Protein AF-X1IIY5-F1 (afdb_monomer_lite)

Organism: NCBI:txid412755

pLDDT: mean 78.76, std 17.76, range [49.94, 96.81]

Radius of gyration: 19.94 Å; chains: 1; bounding box: 46×36×40 Å

Secondary structure (DSSP, 8-state):
-BTTT--------SSTTPPP--TTT----B-PPPP--------------------PPP-

Foldseek 3Di:
DAPPPPDDDDDDDPDPPDQDADPPPRDSRDDDDDDPPDPPPDDDDDDDDDDDPPDDDDD

InterPro domains:
  IPR013429 Putative regulatory protein FmdB, zinc ribbon domain [TIGR02605] (1-42)

Sequence (59 aa):
KCKNCGEVFDFLKLKKSEKAKCKKCGSTNLEKQFAAFGVRMNDSSSTSGSSCPTGTCPL

Structure (mmCIF, N/CA/C/O backbone):
data_AF-X1IIY5-F1
#
_entry.id   AF-X1IIY5-F1
#
loop_
_atom_site.group_PDB
_atom_site.id
_atom_site.type_symbol
_atom_site.label_atom_id
_atom_site.label_alt_id
_atom_site.label_comp_id
_atom_site.label_asym_id
_atom_site.label_entity_id
_atom_site.label_seq_id
_atom_site.pdbx_PDB_ins_code
_atom_site.Cartn_x
_atom_site.Cartn_y
_atom_site.Cartn_z
_atom_site.occupancy
_atom_site.B_iso_or_equiv
_atom_site.auth_seq_id
_atom_site.auth_comp_id
_atom_site.auth_asym_id
_atom_site.auth_atom_id
_atom_site.pdbx_PDB_model_num
ATOM 1 N N . LYS A 1 1 ? -0.964 0.901 -7.245 1.00 92.19 1 LYS A N 1
ATOM 2 C CA . LYS A 1 1 ? -1.265 1.384 -8.617 1.00 92.19 1 LYS A CA 1
ATOM 3 C C . LYS A 1 1 ? -2.774 1.465 -8.823 1.00 92.19 1 LYS A C 1
ATOM 5 O O . LYS A 1 1 ? -3.473 0.545 -8.416 1.00 92.19 1 LYS A O 1
ATOM 10 N N . CYS A 1 2 ? -3.302 2.540 -9.404 1.00 96.81 2 CYS A N 1
ATOM 11 C CA . CYS A 1 2 ? -4.715 2.621 -9.778 1.00 96.81 2 CYS A CA 1
ATOM 12 C C . CYS A 1 2 ? -4.952 1.956 -11.138 1.00 96.81 2 CYS A C 1
ATOM 14 O O . CYS A 1 2 ? -4.260 2.283 -12.101 1.00 96.81 2 CYS A O 1
ATOM 16 N N . LYS A 1 3 ? -5.942 1.059 -11.232 1.00 96.62 3 LYS A N 1
ATOM 17 C CA . LYS A 1 3 ? -6.269 0.371 -12.493 1.00 96.62 3 LYS A CA 1
ATOM 18 C C . LYS A 1 3 ? -6.982 1.269 -13.508 1.00 96.62 3 LYS A C 1
ATOM 20 O O . LYS A 1 3 ? -6.923 0.987 -14.694 1.00 96.62 3 LYS A O 1
ATOM 25 N N . ASN A 1 4 ? -7.614 2.354 -13.058 1.00 96.75 4 ASN A N 1
ATOM 26 C CA . ASN A 1 4 ? -8.394 3.229 -13.937 1.00 96.75 4 ASN A CA 1
ATOM 27 C C . ASN A 1 4 ? -7.538 4.311 -14.609 1.00 96.75 4 ASN A C 1
ATOM 29 O O . ASN A 1 4 ? -7.726 4.581 -15.785 1.00 96.75 4 ASN A O 1
ATOM 33 N N . CYS A 1 5 ? -6.622 4.950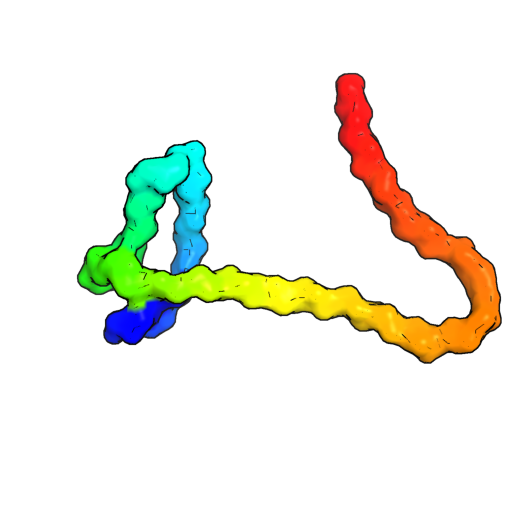 -13.871 1.00 96.38 5 CYS A N 1
ATOM 34 C CA . CYS A 1 5 ? -5.813 6.062 -14.395 1.00 96.38 5 CYS A CA 1
ATOM 35 C C . CYS A 1 5 ? -4.302 5.787 -14.429 1.00 96.38 5 CYS A C 1
ATOM 37 O O . CYS A 1 5 ? -3.532 6.674 -14.785 1.00 96.38 5 CYS A O 1
ATOM 39 N N . GLY A 1 6 ? -3.864 4.596 -14.012 1.00 95.44 6 GLY A N 1
ATOM 40 C CA . GLY A 1 6 ? -2.458 4.183 -14.038 1.00 95.44 6 GLY A CA 1
ATOM 41 C C . GLY A 1 6 ? -1.577 4.750 -12.922 1.00 95.44 6 GLY A C 1
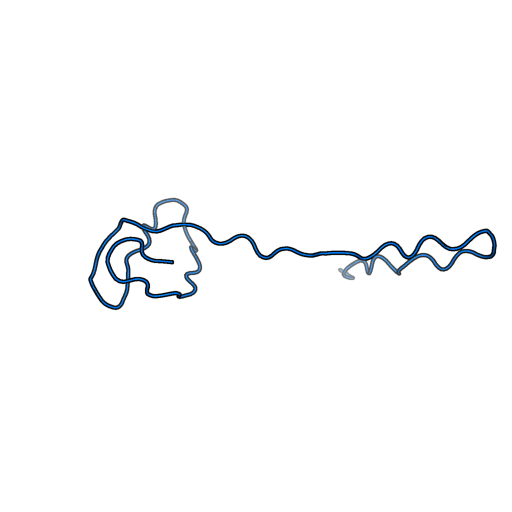ATOM 42 O O . GLY A 1 6 ? -0.456 4.279 -12.761 1.00 95.44 6 GLY A O 1
ATOM 43 N N . GLU A 1 7 ? -2.077 5.696 -12.120 1.0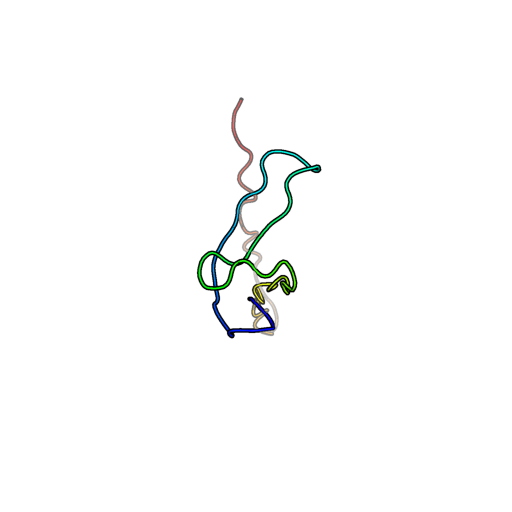0 95.62 7 GLU A N 1
ATOM 44 C CA . GLU A 1 7 ? -1.298 6.377 -11.080 1.00 95.62 7 GLU A CA 1
ATOM 45 C C . GLU A 1 7 ? -0.684 5.392 -10.069 1.00 95.62 7 GLU A C 1
ATOM 47 O O . GLU A 1 7 ? -1.385 4.554 -9.479 1.00 95.62 7 GLU A O 1
ATOM 52 N N . VAL A 1 8 ? 0.623 5.509 -9.838 1.00 94.31 8 VAL A N 1
ATOM 53 C CA . VAL A 1 8 ? 1.356 4.745 -8.822 1.00 94.31 8 VAL A CA 1
ATOM 54 C C . VAL A 1 8 ? 1.617 5.667 -7.640 1.00 94.31 8 VAL A C 1
ATOM 56 O O . VAL A 1 8 ? 2.117 6.769 -7.807 1.00 94.31 8 VAL A O 1
ATOM 59 N N . PHE A 1 9 ? 1.225 5.230 -6.449 1.00 92.88 9 PHE A N 1
ATOM 60 C CA . PHE A 1 9 ? 1.360 6.008 -5.227 1.00 92.88 9 PHE A CA 1
ATOM 61 C C . PHE A 1 9 ? 1.436 5.073 -4.026 1.00 92.88 9 PHE A C 1
ATOM 63 O O . PHE A 1 9 ? 0.866 3.973 -4.056 1.00 92.88 9 PHE A O 1
ATOM 70 N N . ASP A 1 10 ? 2.062 5.568 -2.965 1.00 91.44 10 ASP A N 1
ATOM 71 C CA . ASP A 1 10 ? 2.145 4.885 -1.684 1.00 91.44 10 ASP A CA 1
ATOM 72 C C . ASP A 1 10 ? 1.038 5.349 -0.738 1.00 91.44 10 ASP A C 1
ATOM 74 O O . ASP A 1 10 ? 0.611 6.511 -0.731 1.00 91.44 10 ASP A O 1
ATOM 78 N N . PHE A 1 11 ? 0.539 4.407 0.059 1.00 90.50 11 PHE A N 1
ATOM 79 C CA . PHE A 1 11 ? -0.499 4.656 1.048 1.00 90.50 11 PHE A CA 1
ATOM 80 C C . PHE A 1 11 ? -0.282 3.771 2.272 1.00 90.50 11 PHE A C 1
ATOM 82 O O . PHE A 1 11 ? -0.404 2.546 2.191 1.00 90.50 11 PHE A O 1
ATOM 89 N N . LEU A 1 12 ? 0.005 4.405 3.407 1.00 91.69 12 LEU A N 1
ATOM 90 C CA . LEU A 1 12 ? 0.107 3.742 4.700 1.00 91.69 12 LEU A CA 1
ATOM 91 C C . LEU A 1 12 ? -1.275 3.692 5.359 1.00 91.69 12 LEU A C 1
ATOM 93 O O . LEU A 1 12 ? -1.963 4.707 5.430 1.00 91.69 12 LEU A O 1
ATOM 97 N N . LYS A 1 13 ? -1.672 2.513 5.846 1.00 90.00 13 LYS A N 1
ATOM 98 C CA . LYS A 1 13 ? -2.892 2.330 6.643 1.00 90.00 13 LYS A CA 1
ATOM 99 C C . LYS A 1 13 ? -2.530 2.236 8.113 1.00 90.00 13 LYS A C 1
ATOM 101 O O . LYS A 1 13 ? -1.771 1.342 8.478 1.00 90.00 13 LYS A O 1
ATOM 106 N N . LEU A 1 14 ? -3.119 3.093 8.941 1.00 94.12 14 LEU A N 1
ATOM 107 C CA . LEU A 1 14 ? -2.967 3.019 10.397 1.00 94.12 14 LEU A CA 1
ATOM 108 C C . LEU A 1 14 ? -4.014 2.089 11.017 1.00 94.12 14 LEU A C 1
ATOM 110 O O . LEU A 1 14 ? -3.747 1.411 12.006 1.00 94.12 14 LEU A O 1
ATOM 114 N N . LYS A 1 15 ? -5.207 2.018 10.415 1.00 95.00 15 LYS A N 1
ATOM 115 C CA . LYS A 1 15 ? -6.308 1.151 10.857 1.00 95.00 15 LYS A CA 1
ATOM 116 C C . LYS A 1 15 ? -6.742 0.206 9.746 1.00 95.00 15 LYS A C 1
ATOM 118 O O . LYS A 1 15 ? -6.791 0.566 8.571 1.00 95.00 15 LYS A O 1
ATOM 123 N N . LYS A 1 16 ? -7.164 -1.007 10.118 1.00 88.88 16 LYS A N 1
ATOM 124 C CA . LYS A 1 16 ? -7.658 -2.015 9.159 1.00 88.88 16 LYS A CA 1
ATOM 125 C C . LYS A 1 16 ? -8.884 -1.536 8.363 1.00 88.88 16 LYS A C 1
ATOM 127 O O . LYS A 1 16 ? -9.066 -1.954 7.222 1.00 88.88 16 LYS A O 1
ATOM 132 N N . SER A 1 17 ? -9.701 -0.655 8.944 1.00 92.06 17 SER A N 1
ATOM 133 C CA . SER A 1 17 ? -10.904 -0.086 8.322 1.00 92.06 17 SER A CA 1
ATOM 134 C C . SER A 1 17 ? -10.620 0.998 7.275 1.00 92.06 17 SER A C 1
ATOM 136 O O . SER A 1 17 ? -11.515 1.337 6.499 1.00 92.06 17 SER A O 1
ATOM 138 N N . GLU A 1 18 ? -9.396 1.530 7.206 1.00 92.25 18 GLU A N 1
ATOM 139 C CA . GLU A 1 18 ? -9.054 2.584 6.252 1.00 92.25 18 GLU A CA 1
ATOM 140 C C . GLU A 1 18 ? -9.068 2.050 4.814 1.00 92.25 18 GLU A C 1
ATOM 142 O O . GLU A 1 18 ? -8.395 1.074 4.451 1.00 92.25 18 GLU A O 1
ATOM 147 N N . LYS A 1 19 ? -9.855 2.708 3.960 1.00 90.69 19 LYS A N 1
ATOM 148 C CA . LYS A 1 19 ? -9.948 2.404 2.530 1.00 90.69 19 LYS A CA 1
ATOM 149 C C . LYS A 1 19 ? -9.020 3.334 1.757 1.00 90.69 19 LYS A C 1
ATOM 151 O O . LYS A 1 19 ? -9.112 4.549 1.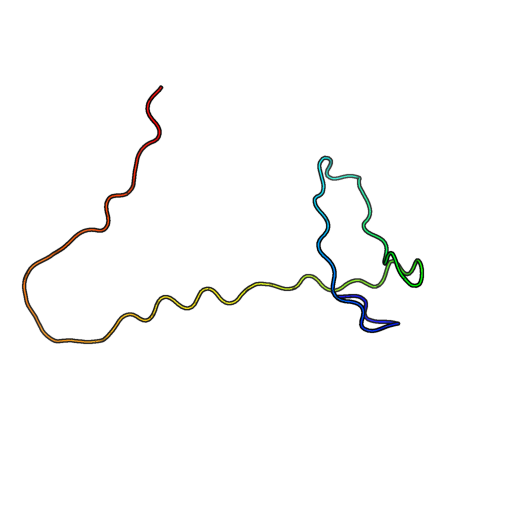875 1.00 90.69 19 LYS A O 1
ATOM 156 N N . ALA A 1 20 ? -8.154 2.747 0.939 1.00 92.06 20 ALA A N 1
ATOM 157 C CA . ALA A 1 20 ? -7.298 3.502 0.037 1.00 92.06 20 ALA A CA 1
ATOM 158 C C . ALA A 1 20 ? -8.117 3.989 -1.171 1.00 92.06 20 ALA A C 1
ATOM 160 O O . ALA A 1 20 ? -8.938 3.237 -1.704 1.00 92.06 20 ALA A O 1
ATOM 161 N N . LYS A 1 21 ? -7.878 5.227 -1.609 1.00 95.25 21 LYS A N 1
ATOM 162 C CA . LYS A 1 21 ? -8.435 5.808 -2.840 1.00 95.25 21 LYS A CA 1
ATOM 163 C C . LYS A 1 21 ? -7.312 6.425 -3.663 1.00 95.25 21 LYS A C 1
ATOM 165 O O . LYS A 1 21 ? -6.330 6.912 -3.107 1.00 95.25 21 LYS A O 1
ATOM 170 N N . CYS A 1 22 ? -7.453 6.411 -4.983 1.00 95.81 22 CYS A N 1
ATOM 171 C CA . CYS A 1 22 ? -6.520 7.091 -5.871 1.00 95.81 22 CYS A CA 1
ATOM 172 C C . CYS A 1 22 ? -6.604 8.611 -5.668 1.00 95.81 22 CYS A C 1
ATOM 174 O O . CYS A 1 22 ? -7.679 9.186 -5.819 1.00 95.81 22 CYS A O 1
ATOM 176 N N . LYS A 1 23 ? -5.471 9.270 -5.395 1.00 92.56 23 LYS A N 1
ATOM 177 C CA . LYS A 1 23 ? -5.409 10.734 -5.219 1.00 92.56 23 LYS A CA 1
ATOM 178 C C . LYS A 1 23 ? -5.733 11.521 -6.497 1.00 92.56 23 LYS A C 1
ATOM 180 O O . LYS A 1 23 ? -6.171 12.656 -6.408 1.00 92.56 23 LYS A O 1
ATOM 185 N N . LYS A 1 24 ? -5.542 10.908 -7.670 1.00 95.88 24 LYS A N 1
ATOM 186 C CA . LYS A 1 24 ? -5.729 11.553 -8.978 1.00 95.88 24 LYS A CA 1
ATOM 187 C C . LYS A 1 24 ? -7.163 11.479 -9.502 1.00 95.88 24 LYS A C 1
ATOM 189 O O . LYS A 1 24 ? -7.655 12.447 -10.056 1.00 95.88 24 LYS A O 1
ATOM 194 N N . CYS A 1 25 ? -7.823 10.327 -9.360 1.00 96.12 25 CYS A N 1
ATOM 195 C CA . CYS A 1 25 ? -9.158 10.096 -9.937 1.00 96.12 25 CYS A CA 1
ATOM 196 C C . CYS A 1 25 ? -10.226 9.666 -8.920 1.00 96.12 25 CYS A C 1
ATOM 198 O O . CYS A 1 25 ? -11.352 9.368 -9.304 1.00 96.12 25 CYS A O 1
ATOM 200 N N . GLY A 1 26 ? -9.882 9.540 -7.635 1.00 95.12 26 GLY A N 1
ATOM 201 C CA . GLY A 1 26 ? -10.811 9.122 -6.579 1.00 95.12 26 GLY A CA 1
ATOM 202 C C . GLY A 1 26 ? -11.210 7.639 -6.592 1.00 95.12 26 GLY A C 1
ATOM 203 O O . GLY A 1 26 ? -11.845 7.180 -5.642 1.00 95.12 26 GLY A O 1
ATOM 204 N N . SER A 1 27 ? -10.819 6.871 -7.617 1.00 96.19 27 SER A N 1
ATOM 205 C CA . SER A 1 27 ? -11.165 5.451 -7.749 1.00 96.19 27 SER A CA 1
ATOM 206 C C . SER A 1 27 ? -10.633 4.602 -6.589 1.00 96.19 27 SER A C 1
ATOM 208 O O . SER A 1 27 ? -9.513 4.793 -6.105 1.00 96.19 27 SER A O 1
ATOM 210 N N . THR A 1 28 ? -11.430 3.621 -6.170 1.00 95.00 28 THR A N 1
ATOM 211 C CA . THR A 1 28 ? -11.060 2.572 -5.205 1.00 95.00 28 THR A CA 1
ATOM 212 C C . THR A 1 28 ? -10.476 1.329 -5.879 1.00 95.00 28 THR A C 1
ATOM 214 O O . THR A 1 28 ? -10.041 0.409 -5.186 1.00 95.00 28 THR A O 1
ATOM 217 N N . ASN A 1 29 ? -10.439 1.294 -7.216 1.00 96.25 29 ASN A N 1
ATOM 218 C CA . ASN A 1 29 ? -9.893 0.182 -7.986 1.00 96.25 29 ASN A CA 1
ATOM 219 C C . ASN A 1 29 ? -8.357 0.257 -8.003 1.00 96.25 29 ASN A C 1
ATOM 221 O O . ASN A 1 29 ? -7.728 0.825 -8.905 1.00 96.25 29 ASN A O 1
ATOM 225 N N . LEU A 1 30 ? -7.764 -0.249 -6.923 1.00 94.75 30 LEU A N 1
ATOM 226 C CA . LEU A 1 30 ? -6.335 -0.202 -6.649 1.00 94.75 30 LEU A CA 1
ATOM 227 C C . LEU A 1 30 ? -5.742 -1.609 -6.620 1.00 94.75 30 LEU A C 1
ATOM 229 O O . LEU A 1 30 ? -6.305 -2.537 -6.046 1.00 94.75 30 LEU A O 1
ATOM 233 N N . GLU A 1 31 ? -4.551 -1.729 -7.184 1.00 94.06 31 GLU A N 1
ATOM 234 C CA . GLU A 1 31 ? -3.717 -2.918 -7.150 1.00 94.06 31 GLU A CA 1
ATOM 235 C C . GLU A 1 31 ? -2.530 -2.697 -6.208 1.00 94.06 31 GLU A C 1
ATOM 237 O O . GLU A 1 31 ? -1.811 -1.691 -6.320 1.00 94.06 31 GLU A O 1
ATOM 242 N N . LYS A 1 32 ? -2.327 -3.640 -5.278 1.00 90.56 32 LYS A N 1
ATOM 243 C CA . LYS A 1 32 ? -1.133 -3.677 -4.428 1.00 90.56 32 LYS A CA 1
ATOM 244 C C . LYS A 1 32 ? 0.072 -4.030 -5.292 1.00 90.56 32 LYS A C 1
ATOM 246 O O . LYS A 1 32 ? -0.002 -4.936 -6.112 1.00 90.56 32 LYS A O 1
ATOM 251 N N . GLN A 1 33 ? 1.165 -3.304 -5.117 1.00 86.75 33 GLN A N 1
ATOM 252 C CA . GLN A 1 33 ? 2.428 -3.625 -5.768 1.00 86.75 33 GLN A CA 1
ATOM 253 C C . GLN A 1 33 ? 3.319 -4.287 -4.724 1.00 86.75 33 GLN A C 1
ATOM 255 O O . GLN A 1 33 ? 3.541 -3.718 -3.657 1.00 86.75 33 GLN A O 1
ATOM 260 N N . PHE A 1 34 ? 3.768 -5.505 -5.007 1.00 81.62 34 PHE A N 1
ATOM 261 C CA . PHE A 1 34 ? 4.788 -6.169 -4.208 1.00 81.62 34 PHE A CA 1
ATOM 262 C C . PHE A 1 34 ? 6.143 -5.805 -4.806 1.00 81.62 34 PHE A C 1
ATOM 264 O O . PHE A 1 34 ? 6.361 -6.009 -5.999 1.00 81.62 34 PHE A O 1
ATOM 271 N N . ALA A 1 35 ? 7.039 -5.239 -4.001 1.00 78.00 35 ALA A N 1
ATOM 272 C CA . ALA A 1 35 ? 8.419 -5.062 -4.425 1.00 78.00 35 ALA A CA 1
ATOM 273 C C . ALA A 1 35 ? 9.084 -6.444 -4.491 1.00 78.00 35 ALA A C 1
ATOM 275 O O . ALA A 1 35 ? 9.039 -7.203 -3.521 1.00 78.00 35 ALA A O 1
ATOM 276 N N . ALA A 1 36 ? 9.688 -6.779 -5.630 1.00 73.50 36 ALA A N 1
ATOM 277 C CA . ALA A 1 36 ? 10.495 -7.983 -5.755 1.00 73.50 36 ALA A CA 1
ATOM 278 C C . ALA A 1 36 ? 11.824 -7.755 -5.021 1.00 73.50 36 ALA A C 1
ATOM 280 O O . ALA A 1 36 ? 12.745 -7.146 -5.563 1.00 73.50 36 ALA A O 1
ATOM 281 N N . PHE A 1 37 ? 11.930 -8.212 -3.773 1.00 70.12 37 PHE A N 1
ATOM 282 C CA . PHE A 1 37 ? 13.223 -8.304 -3.101 1.00 70.12 37 PHE A CA 1
ATOM 283 C C . PHE A 1 37 ? 13.944 -9.553 -3.633 1.00 70.12 37 PHE A C 1
ATOM 285 O O . PHE A 1 37 ? 13.653 -10.682 -3.254 1.00 70.12 37 PHE A O 1
ATOM 292 N N . GLY A 1 38 ? 14.846 -9.367 -4.595 1.00 67.88 38 GLY A N 1
ATOM 293 C CA . GLY A 1 38 ? 15.682 -10.444 -5.122 1.00 67.88 38 GLY A CA 1
ATOM 294 C C . GLY A 1 38 ? 16.991 -10.538 -4.348 1.00 67.88 38 GLY A C 1
ATOM 295 O O . GLY A 1 38 ? 17.942 -9.837 -4.685 1.00 67.88 38 GLY A O 1
ATOM 296 N N . VAL A 1 39 ? 17.070 -11.406 -3.336 1.00 64.19 39 VAL A N 1
ATOM 297 C CA . VAL A 1 39 ? 18.367 -11.821 -2.780 1.00 64.19 39 VAL A CA 1
ATOM 298 C C . VAL A 1 39 ? 19.042 -12.745 -3.794 1.00 64.19 39 VAL A C 1
ATOM 300 O O . VAL A 1 39 ? 18.639 -13.891 -3.977 1.00 64.19 39 VAL A O 1
ATOM 303 N N . ARG A 1 40 ? 20.044 -12.235 -4.517 1.00 57.81 40 ARG A N 1
ATOM 304 C CA . ARG A 1 40 ? 20.881 -13.066 -5.391 1.00 57.81 40 ARG A CA 1
ATOM 305 C C . ARG A 1 40 ? 21.789 -13.918 -4.504 1.00 57.81 40 ARG A C 1
ATOM 307 O O . ARG A 1 40 ? 22.804 -13.428 -4.020 1.00 57.81 40 ARG A O 1
ATOM 314 N N . MET A 1 41 ? 21.417 -15.175 -4.279 1.00 56.62 41 MET A N 1
ATOM 315 C CA . MET A 1 41 ? 22.348 -16.194 -3.794 1.00 56.62 41 MET A CA 1
ATOM 316 C C . MET A 1 41 ? 23.294 -16.498 -4.958 1.00 56.62 41 MET A C 1
ATOM 318 O O . MET A 1 41 ? 22.910 -17.166 -5.915 1.00 56.62 41 MET A O 1
ATOM 322 N N . ASN A 1 42 ? 24.485 -15.902 -4.944 1.00 50.75 42 ASN A N 1
ATOM 323 C CA . ASN A 1 42 ? 25.538 -16.248 -5.888 1.00 50.75 42 ASN A CA 1
ATOM 324 C C . ASN A 1 42 ? 26.015 -17.665 -5.547 1.00 50.75 42 ASN A C 1
ATOM 326 O O . ASN A 1 42 ? 26.620 -17.869 -4.496 1.00 50.75 42 ASN A O 1
ATOM 330 N N . ASP A 1 43 ? 25.694 -18.630 -6.406 1.00 58.06 43 ASP A N 1
ATOM 331 C CA . ASP A 1 43 ? 26.191 -19.999 -6.313 1.00 58.06 43 ASP A CA 1
ATOM 332 C C . ASP A 1 43 ? 27.716 -19.954 -6.486 1.00 58.06 43 ASP A C 1
ATOM 334 O O . ASP A 1 43 ? 28.246 -19.605 -7.543 1.00 58.06 43 ASP A O 1
ATOM 338 N N . SER A 1 44 ? 28.453 -20.163 -5.402 1.00 50.78 44 SER A N 1
ATOM 339 C CA . SER A 1 44 ? 29.903 -20.308 -5.448 1.00 50.78 44 SER A CA 1
ATOM 340 C C . SER A 1 44 ? 30.293 -21.376 -4.452 1.00 50.78 44 SER A C 1
ATOM 342 O O . SER A 1 44 ? 30.069 -21.250 -3.247 1.00 50.78 44 SER A O 1
ATOM 344 N N . SER A 1 45 ? 30.843 -22.451 -5.006 1.00 52.19 45 SER A N 1
ATOM 345 C CA . SER A 1 45 ? 31.402 -23.583 -4.290 1.00 52.19 45 SER A CA 1
ATOM 346 C C . SER A 1 45 ? 32.225 -23.131 -3.080 1.00 52.19 45 SER A C 1
ATOM 348 O O . SER A 1 45 ? 33.176 -22.368 -3.225 1.00 52.19 45 SER A O 1
ATOM 350 N N . SER A 1 46 ? 31.861 -23.662 -1.910 1.00 58.09 46 SER A N 1
ATOM 351 C CA . SER A 1 46 ? 32.739 -23.983 -0.776 1.00 58.09 46 SER A CA 1
ATOM 352 C C . SER A 1 46 ? 33.854 -22.984 -0.430 1.00 58.09 46 SER A C 1
ATOM 354 O O . SER A 1 46 ? 34.948 -23.073 -0.976 1.00 58.09 46 SER A O 1
ATOM 356 N N . THR A 1 47 ? 33.645 -22.135 0.582 1.00 52.19 47 THR A N 1
ATOM 357 C CA . THR A 1 47 ? 34.290 -22.208 1.920 1.00 52.19 47 THR A CA 1
ATOM 358 C C . THR A 1 47 ? 34.075 -20.915 2.721 1.00 52.19 47 THR A C 1
ATOM 360 O O . THR A 1 47 ? 34.082 -19.820 2.176 1.00 52.19 47 THR A O 1
ATOM 363 N N . SER A 1 48 ? 33.935 -21.091 4.042 1.00 52.31 48 SER A N 1
ATOM 364 C CA . SER A 1 48 ? 34.003 -20.073 5.106 1.00 52.31 48 SER A CA 1
ATOM 365 C C . SER A 1 48 ? 32.787 -19.150 5.256 1.00 52.31 48 SER A C 1
ATOM 367 O O . SER A 1 48 ? 32.598 -18.170 4.542 1.00 52.31 48 SER A O 1
ATOM 369 N N . GLY A 1 49 ? 31.963 -19.480 6.255 1.00 58.91 49 GLY A N 1
ATOM 370 C CA . GLY A 1 49 ? 30.772 -18.735 6.636 1.00 58.91 49 GLY A CA 1
ATOM 371 C C . GLY A 1 49 ? 31.048 -17.273 6.990 1.00 58.91 49 GLY A C 1
ATOM 372 O O . GLY A 1 49 ? 31.991 -16.937 7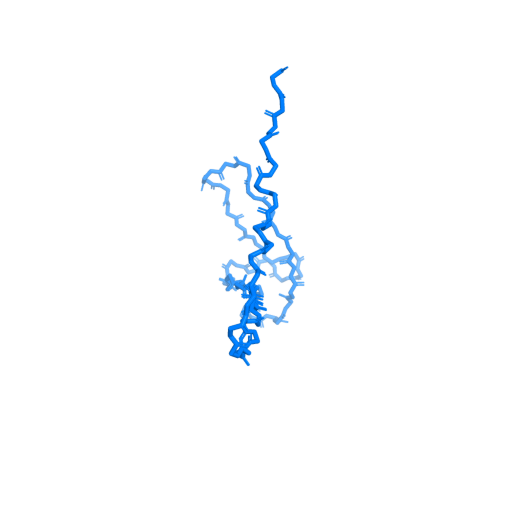.700 1.00 58.91 49 GLY A O 1
ATOM 373 N N . SER A 1 50 ? 30.159 -16.405 6.527 1.00 52.72 50 SER A N 1
ATOM 374 C CA . SER A 1 50 ? 29.946 -15.075 7.085 1.00 52.72 50 SER A CA 1
ATOM 375 C C . SER A 1 50 ? 28.445 -14.911 7.249 1.00 52.72 50 SER A C 1
ATOM 377 O O . SER A 1 50 ? 27.730 -14.545 6.320 1.00 52.72 50 SER A O 1
ATOM 379 N N . SER A 1 51 ? 27.957 -15.293 8.428 1.00 60.41 51 SER A N 1
ATOM 380 C CA . SER A 1 51 ? 26.574 -15.076 8.839 1.00 60.41 51 SER A CA 1
ATOM 381 C C . SER A 1 51 ? 26.286 -13.577 8.842 1.00 60.41 51 SER A C 1
ATOM 383 O O . SER A 1 51 ? 26.996 -12.810 9.491 1.00 60.41 51 SER A O 1
ATOM 385 N N . CYS A 1 52 ? 25.243 -13.146 8.133 1.00 54.81 52 CYS A N 1
ATOM 386 C CA . CYS A 1 52 ? 24.736 -11.785 8.269 1.00 54.81 52 CYS A CA 1
ATOM 387 C C . CYS A 1 52 ? 24.320 -11.564 9.735 1.00 54.81 52 CYS A C 1
ATOM 389 O O . CYS A 1 52 ? 23.590 -12.401 10.273 1.00 54.81 52 CYS A O 1
ATOM 391 N N . PRO A 1 53 ? 24.757 -10.481 10.404 1.00 62.12 53 PRO A N 1
ATOM 392 C CA . PRO A 1 53 ? 24.328 -10.213 11.764 1.00 62.12 53 PRO A CA 1
ATOM 393 C C . PRO A 1 53 ? 22.837 -9.879 11.739 1.00 62.12 53 PRO A C 1
ATOM 395 O O . PRO A 1 53 ? 22.421 -8.819 11.272 1.00 62.12 53 PRO A O 1
ATOM 398 N N . THR A 1 54 ? 22.020 -10.798 12.239 1.00 62.28 54 THR A N 1
ATOM 399 C CA . THR A 1 54 ? 20.637 -10.516 12.613 1.00 62.28 54 THR A CA 1
ATOM 400 C C . THR A 1 54 ? 20.703 -9.573 13.814 1.00 62.28 54 THR A C 1
ATOM 402 O O . THR A 1 54 ? 20.851 -10.011 14.951 1.00 62.28 54 THR A O 1
ATOM 405 N N . GLY A 1 55 ? 20.727 -8.265 13.553 1.00 56.47 55 GLY A N 1
ATOM 406 C CA . GLY A 1 55 ? 20.786 -7.242 14.591 1.00 56.47 55 GLY A CA 1
ATOM 407 C C . GLY A 1 55 ? 19.541 -7.307 15.471 1.00 56.47 55 GLY A C 1
ATOM 408 O O . GLY A 1 55 ? 18.447 -6.965 15.030 1.00 56.47 55 GLY A O 1
ATOM 409 N N . THR A 1 56 ? 19.705 -7.758 16.710 1.00 64.06 56 THR A N 1
ATOM 410 C CA . THR A 1 56 ? 18.688 -7.649 17.760 1.00 64.06 56 THR A CA 1
ATOM 411 C C . THR A 1 56 ? 18.607 -6.191 18.222 1.00 64.06 56 THR A C 1
ATOM 413 O O . THR A 1 56 ? 19.635 -5.588 18.525 1.00 64.06 56 THR A O 1
ATOM 416 N N . CYS A 1 57 ? 17.402 -5.612 18.286 1.00 52.00 57 CYS A N 1
ATOM 417 C CA . CYS A 1 57 ? 17.179 -4.306 18.915 1.00 52.00 57 CYS A CA 1
ATOM 418 C C . CYS A 1 57 ? 17.428 -4.418 20.432 1.00 52.00 57 CYS A C 1
ATOM 420 O O . CYS A 1 57 ? 16.764 -5.241 21.066 1.00 52.00 57 CYS A O 1
ATOM 422 N N . PRO A 1 58 ? 18.352 -3.640 21.025 1.00 58.91 58 PRO A N 1
ATOM 423 C CA . PRO A 1 58 ? 18.510 -3.617 22.476 1.00 58.91 58 PRO A CA 1
ATOM 424 C C . PRO A 1 58 ? 17.27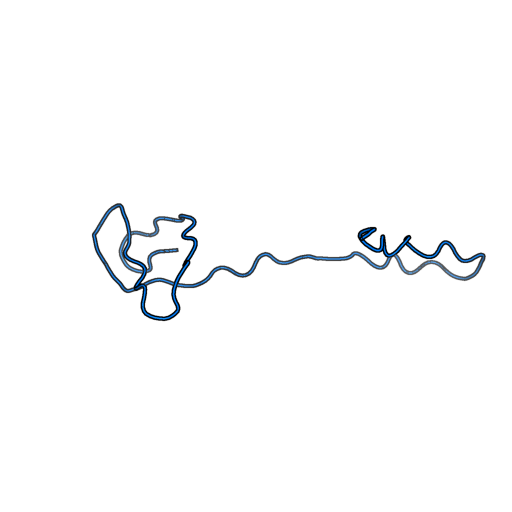9 -2.978 23.144 1.00 58.91 58 PRO A C 1
ATOM 426 O O . PRO A 1 58 ? 16.692 -2.049 22.586 1.00 58.91 58 PRO A O 1
ATOM 429 N N . LEU A 1 59 ? 16.897 -3.526 24.307 1.00 49.94 59 LEU A N 1
ATOM 430 C CA . LEU A 1 59 ? 15.870 -2.995 25.216 1.00 49.94 59 LEU A CA 1
ATOM 431 C C . LEU A 1 59 ? 16.344 -1.712 25.904 1.00 49.94 59 LEU A C 1
ATOM 433 O O . LEU A 1 59 ? 17.536 -1.670 26.288 1.00 49.94 59 LEU A O 1
#